Protein AF-A0A382AHS1-F1 (afdb_monomer_lite)

Secondary structure (DSSP, 8-state):
-----------SSSSSSSTTTSTTS-S---------SSS-SSPPP----------SSPPS-------TTS--SSEEEEEEPTTSSEEEEEE--TTSPPEEEEEEES-TT----EEEEEETT-----EEE-TTHHHH--EEE-

Foldseek 3Di:
DDDDDDDDDDDPDPDPPPVVVVVVVPPDPPPPPPPDPDDDPDDDDPPPPDDPDDPPPDDPDDDDDFLPLEDAAAWQDKDDDPPDQKIWTWHDHPPQAWIWIKIWGVDRNTNDIGTDDTHHPDDFRYKDADPPCVPVVDMDTD

Organism: NCBI:txid408172

Radius of gyration: 37.33 Å; chains: 1; bounding box: 105×41×62 Å

Sequence (142 aa):
MFRLKCLADSAVQGVLLIAGWLSLGLFGGVIAQEGKPYGLAKREPWENTHFVGTPEPPLPYTVGPVFTNQAWHAPIFIAPEPSSDQLFALLHESSGKPTELVVFRDEPKTAERTQLIELPGRIAYSFCFDPDYADNGQLYLF

pLDDT: mean 79.32, std 20.66, range [31.84, 97.81]

Structure (mmCIF, N/CA/C/O backbone):
data_AF-A0A382AHS1-F1
#
_entry.id   AF-A0A382AHS1-F1
#
loop_
_atom_site.group_PDB
_atom_site.id
_atom_site.type_symbol
_atom_site.label_atom_id
_atom_site.label_alt_id
_atom_site.label_comp_id
_atom_site.label_asym_id
_atom_si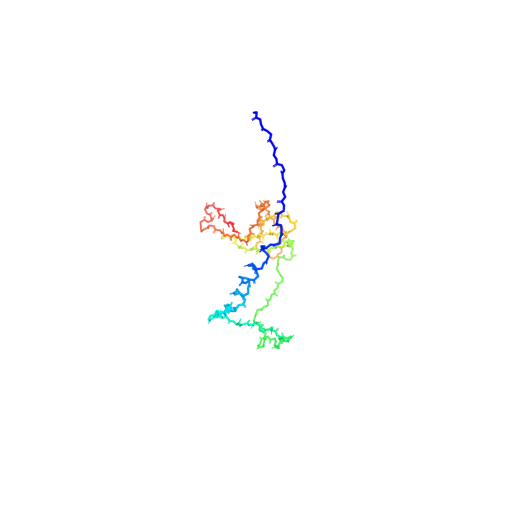te.label_entity_id
_atom_site.label_seq_id
_atom_site.pdbx_PDB_ins_code
_atom_site.Cartn_x
_atom_site.Cartn_y
_atom_site.Cartn_z
_atom_site.occupancy
_atom_site.B_iso_or_equiv
_atom_site.auth_seq_id
_atom_site.auth_comp_id
_atom_site.auth_asym_id
_atom_site.auth_atom_id
_atom_site.pdbx_PDB_model_num
ATOM 1 N N . MET A 1 1 ? 85.859 16.762 28.873 1.00 36.41 1 MET A N 1
ATOM 2 C CA . MET A 1 1 ? 87.139 17.395 28.484 1.00 36.41 1 MET A CA 1
ATOM 3 C C . MET A 1 1 ? 87.671 16.629 27.277 1.00 36.41 1 MET A C 1
ATOM 5 O O . MET A 1 1 ? 87.550 15.415 27.282 1.00 36.41 1 MET A O 1
ATOM 9 N N . PHE A 1 2 ? 88.224 17.341 26.294 1.00 33.28 2 PHE A N 1
ATOM 10 C CA . PHE A 1 2 ? 88.814 16.891 25.018 1.00 33.28 2 PHE A CA 1
ATOM 11 C C . PHE A 1 2 ? 87.950 16.862 23.747 1.00 33.28 2 PHE A C 1
ATOM 13 O O . PHE A 1 2 ? 86.824 16.384 23.704 1.00 33.28 2 PHE A O 1
ATOM 20 N N . ARG A 1 3 ? 88.553 17.505 22.739 1.00 31.84 3 ARG A N 1
ATOM 21 C CA . ARG A 1 3 ? 88.039 18.036 21.479 1.00 31.84 3 ARG A CA 1
ATOM 22 C C . ARG A 1 3 ? 88.164 17.044 20.320 1.00 31.84 3 ARG A C 1
ATOM 24 O O . ARG A 1 3 ? 89.141 16.311 20.229 1.00 31.84 3 ARG A O 1
ATOM 31 N N . LEU A 1 4 ? 87.221 17.206 19.393 1.00 36.56 4 LEU A N 1
ATOM 32 C CA . LEU A 1 4 ? 87.312 17.214 17.926 1.00 36.56 4 LEU A CA 1
ATOM 33 C C . LEU A 1 4 ? 88.691 16.971 17.269 1.00 36.56 4 LEU A C 1
ATOM 35 O O . LEU A 1 4 ? 89.641 17.716 17.516 1.00 36.56 4 LEU A O 1
ATOM 39 N N . LYS A 1 5 ? 88.708 16.077 16.270 1.00 36.75 5 LYS A N 1
ATOM 40 C CA . LYS A 1 5 ? 89.533 16.200 15.056 1.00 36.75 5 LYS A CA 1
ATOM 41 C C . LYS A 1 5 ? 88.727 15.769 13.817 1.00 36.75 5 LYS A C 1
ATOM 43 O O . LYS A 1 5 ? 88.353 14.611 13.685 1.00 36.75 5 LYS A O 1
ATOM 48 N N . CYS A 1 6 ? 88.475 16.751 12.948 1.00 35.16 6 CYS A N 1
ATOM 49 C CA . CYS A 1 6 ? 88.378 16.665 11.481 1.00 35.16 6 CYS A CA 1
ATOM 50 C C . CYS A 1 6 ? 89.520 15.811 10.882 1.00 35.16 6 CYS A C 1
ATOM 52 O O . CYS A 1 6 ? 90.556 15.698 11.532 1.00 35.16 6 CYS A O 1
ATOM 54 N N . LEU A 1 7 ? 89.553 15.312 9.642 1.00 42.88 7 LEU A N 1
ATOM 55 C CA . LEU A 1 7 ? 88.706 15.200 8.436 1.00 42.88 7 LEU A CA 1
ATOM 56 C C . LEU A 1 7 ? 89.702 14.679 7.369 1.00 42.88 7 LEU A C 1
ATOM 58 O O . LEU A 1 7 ? 90.820 15.189 7.379 1.00 42.88 7 LEU A O 1
ATOM 62 N N . ALA A 1 8 ? 89.358 13.701 6.518 1.00 35.53 8 ALA A N 1
ATOM 63 C CA . ALA A 1 8 ? 89.838 13.580 5.120 1.00 35.53 8 ALA A CA 1
ATOM 64 C C . ALA A 1 8 ? 89.528 12.208 4.481 1.00 35.53 8 ALA A C 1
ATOM 66 O O . ALA A 1 8 ? 89.920 11.166 4.996 1.00 35.53 8 ALA A O 1
ATOM 67 N N . ASP A 1 9 ? 88.868 12.292 3.324 1.00 38.94 9 ASP A N 1
ATOM 68 C CA . ASP A 1 9 ? 89.057 11.525 2.086 1.00 38.94 9 ASP A CA 1
ATOM 69 C C . ASP A 1 9 ? 88.989 9.993 2.067 1.00 38.94 9 ASP A C 1
ATOM 71 O O . ASP A 1 9 ? 89.917 9.279 2.434 1.00 38.94 9 ASP A O 1
ATOM 75 N N . SER A 1 10 ? 87.919 9.488 1.442 1.00 43.78 10 SER A N 1
ATOM 76 C CA . SER A 1 10 ? 88.006 8.608 0.257 1.00 43.78 10 SER A CA 1
ATOM 77 C C . SER A 1 10 ? 86.597 8.220 -0.211 1.00 43.78 10 SER A C 1
ATOM 79 O O . SER A 1 10 ? 86.095 7.121 0.011 1.00 43.78 10 SER A O 1
ATOM 81 N N . ALA A 1 11 ? 85.926 9.161 -0.878 1.00 48.66 11 ALA A N 1
ATOM 82 C CA . ALA A 1 11 ? 84.882 8.801 -1.829 1.00 48.66 11 ALA A CA 1
ATOM 83 C C . ALA A 1 11 ? 85.555 8.156 -3.055 1.00 48.66 11 ALA A C 1
ATOM 85 O O . ALA A 1 11 ? 86.702 8.471 -3.352 1.00 48.66 11 ALA A O 1
ATOM 86 N N . VAL A 1 12 ? 84.822 7.321 -3.794 1.00 51.62 12 VAL A N 1
ATOM 87 C CA . VAL A 1 12 ? 85.265 6.564 -4.987 1.00 51.62 12 VAL A CA 1
ATOM 88 C C . VAL A 1 12 ? 85.835 5.172 -4.677 1.00 51.62 12 VAL A C 1
ATOM 90 O O . VAL A 1 12 ? 86.977 4.865 -4.983 1.00 51.62 12 VAL A O 1
ATOM 93 N N . GLN A 1 13 ? 84.998 4.280 -4.134 1.00 45.25 13 GLN A N 1
ATOM 94 C CA . GLN A 1 13 ? 85.134 2.831 -4.400 1.00 45.25 13 GLN A CA 1
ATOM 95 C C . GLN A 1 13 ? 83.846 2.001 -4.190 1.00 45.25 13 GLN A C 1
ATOM 97 O O . GLN A 1 13 ? 83.829 0.815 -4.500 1.00 45.25 13 GLN A O 1
ATOM 102 N N . GLY A 1 14 ? 82.732 2.601 -3.747 1.00 44.94 14 GLY A N 1
ATOM 103 C CA . GLY A 1 14 ? 81.507 1.867 -3.382 1.00 44.94 14 GLY A CA 1
ATOM 104 C C . GLY A 1 14 ? 80.391 1.752 -4.434 1.00 44.94 14 GLY A C 1
ATOM 105 O O . GLY A 1 14 ? 79.323 1.253 -4.100 1.00 44.94 14 GLY A O 1
ATOM 106 N N . VAL A 1 15 ? 80.570 2.220 -5.676 1.00 47.97 15 VAL A N 1
ATOM 107 C CA . VAL A 1 15 ? 79.445 2.334 -6.641 1.00 47.97 15 VAL A CA 1
ATOM 108 C C . VAL A 1 15 ? 79.311 1.128 -7.588 1.00 47.97 15 VAL A C 1
ATOM 110 O O . VAL A 1 15 ? 78.258 0.929 -8.185 1.00 47.97 15 VAL A O 1
ATOM 113 N N . LEU A 1 16 ? 80.314 0.251 -7.687 1.00 47.00 16 LEU A N 1
ATOM 114 C CA . LEU A 1 16 ? 80.308 -0.836 -8.683 1.00 47.00 16 LEU A CA 1
ATOM 115 C C . LEU A 1 16 ? 79.721 -2.180 -8.213 1.00 47.00 16 LEU A C 1
ATOM 117 O O . LEU A 1 16 ? 79.610 -3.092 -9.025 1.00 47.00 16 LEU A O 1
ATOM 121 N N . LEU A 1 17 ? 79.289 -2.318 -6.954 1.00 48.00 17 LEU A N 1
ATOM 122 C CA . LEU A 1 17 ? 78.785 -3.602 -6.428 1.00 48.00 17 LEU A CA 1
ATOM 123 C C . LEU A 1 17 ? 77.261 -3.684 -6.229 1.00 48.00 17 LEU A C 1
ATOM 125 O O . LEU A 1 17 ? 76.757 -4.760 -5.928 1.00 48.00 17 LEU A O 1
ATOM 129 N N . ILE A 1 18 ? 76.504 -2.606 -6.469 1.00 48.09 18 ILE A N 1
ATOM 130 C CA . ILE A 1 18 ? 75.030 -2.612 -6.326 1.00 48.09 18 ILE A CA 1
ATOM 131 C C . ILE A 1 18 ? 74.319 -2.847 -7.677 1.00 48.09 18 ILE A C 1
ATOM 133 O O . ILE A 1 18 ? 73.185 -3.319 -7.717 1.00 48.09 18 ILE A O 1
ATOM 137 N N . ALA A 1 19 ? 74.998 -2.627 -8.809 1.00 46.03 19 ALA A N 1
ATOM 138 C CA . ALA A 1 19 ? 74.415 -2.839 -10.140 1.00 46.03 19 ALA A CA 1
ATOM 139 C C . ALA A 1 19 ? 74.258 -4.326 -10.528 1.00 46.03 19 ALA A C 1
ATOM 141 O O . ALA A 1 19 ? 73.460 -4.650 -11.403 1.00 46.03 19 ALA A O 1
ATOM 142 N N . GLY A 1 20 ? 74.986 -5.239 -9.873 1.00 41.62 20 GLY A N 1
ATOM 143 C CA . GLY A 1 20 ? 74.950 -6.675 -10.184 1.00 41.62 20 GLY A CA 1
ATOM 144 C C . GLY A 1 20 ? 73.782 -7.448 -9.563 1.00 41.62 20 GLY A C 1
ATOM 145 O O . GLY A 1 20 ? 73.534 -8.580 -9.958 1.00 41.62 20 GLY A O 1
ATOM 146 N N . TRP A 1 21 ? 73.067 -6.863 -8.597 1.00 45.16 21 TRP A N 1
ATOM 147 C CA . TRP A 1 21 ? 71.958 -7.531 -7.898 1.00 45.16 21 TRP A CA 1
ATOM 148 C C . TRP A 1 21 ? 70.576 -7.088 -8.393 1.00 45.16 21 TRP A C 1
ATOM 150 O O . TRP A 1 21 ? 69.583 -7.750 -8.103 1.00 45.16 21 TRP A O 1
ATOM 160 N N . LEU A 1 22 ? 70.498 -6.020 -9.196 1.00 45.59 22 LEU A N 1
ATOM 161 C CA . LEU A 1 22 ? 69.244 -5.586 -9.822 1.00 45.59 22 LEU A CA 1
ATOM 162 C C . LEU A 1 22 ? 68.950 -6.285 -11.162 1.00 45.59 22 LEU A C 1
ATOM 164 O O . LEU A 1 22 ? 67.822 -6.235 -11.644 1.00 45.59 22 LEU A O 1
ATOM 168 N N . SER A 1 23 ? 69.936 -6.950 -11.770 1.00 44.62 23 SER A N 1
ATOM 169 C CA . SER A 1 23 ? 69.798 -7.590 -13.086 1.00 44.62 23 SER A CA 1
ATOM 170 C C . SER A 1 23 ? 69.328 -9.050 -13.039 1.00 44.62 23 SER A C 1
ATOM 172 O O . SER A 1 23 ? 69.008 -9.607 -14.086 1.00 44.62 23 SER A O 1
ATOM 174 N N . LEU A 1 24 ? 69.210 -9.660 -11.851 1.00 50.00 24 LEU A N 1
ATOM 175 C CA . LEU A 1 24 ? 68.738 -11.046 -11.685 1.00 50.00 24 LEU A CA 1
ATOM 176 C C . LEU A 1 24 ? 67.288 -11.171 -11.177 1.00 50.00 24 LEU A C 1
ATOM 178 O O . LEU A 1 24 ? 66.833 -12.273 -10.894 1.00 50.00 24 LEU A O 1
ATOM 182 N N . GLY A 1 25 ? 66.556 -10.058 -11.066 1.00 47.28 25 GLY A N 1
ATOM 183 C CA . GLY A 1 25 ? 65.127 -10.048 -10.711 1.00 47.28 25 GLY A CA 1
ATOM 184 C C . GLY A 1 25 ? 64.177 -9.883 -11.904 1.00 47.28 25 GLY A C 1
ATOM 185 O O . GLY A 1 25 ? 62.965 -9.901 -11.725 1.00 47.28 25 GLY A O 1
ATOM 186 N N . LEU A 1 26 ? 64.710 -9.701 -13.119 1.00 51.03 26 LEU A N 1
ATOM 187 C CA . LEU A 1 26 ? 63.934 -9.347 -14.318 1.00 51.03 26 LEU A CA 1
ATOM 188 C C . LEU A 1 26 ? 63.587 -10.534 -15.231 1.00 51.03 26 LEU A C 1
ATOM 190 O O . LEU A 1 26 ? 62.949 -10.338 -16.263 1.00 51.03 26 LEU A O 1
ATOM 194 N N . PHE A 1 27 ? 63.926 -11.770 -14.852 1.00 47.25 27 PHE A N 1
ATOM 195 C CA . PHE A 1 27 ? 63.435 -12.963 -15.548 1.00 47.25 27 PHE A CA 1
ATOM 196 C C . PHE A 1 27 ? 62.119 -13.458 -14.937 1.00 47.25 27 PHE A C 1
ATOM 198 O O . PHE A 1 27 ? 62.071 -14.383 -14.136 1.00 47.25 27 PHE A O 1
ATOM 205 N N . GLY A 1 28 ? 61.035 -12.814 -15.373 1.00 49.72 28 GLY A N 1
ATOM 206 C CA . GLY A 1 28 ? 59.924 -13.544 -15.985 1.00 49.72 28 GLY A CA 1
ATOM 207 C C . GLY A 1 28 ? 59.181 -14.562 -15.125 1.00 49.72 28 GLY A C 1
ATOM 208 O O . GLY A 1 28 ? 58.958 -15.682 -15.572 1.00 49.72 28 GLY A O 1
ATOM 209 N N . GLY A 1 29 ? 58.700 -14.159 -13.953 1.00 43.09 29 GLY A N 1
ATOM 210 C CA . GLY A 1 29 ? 57.522 -14.789 -13.360 1.00 43.09 29 GLY A CA 1
ATOM 211 C C . GLY A 1 29 ? 56.253 -14.247 -14.016 1.00 43.09 29 GLY A C 1
ATOM 212 O O . GLY A 1 29 ? 55.564 -13.423 -13.423 1.00 43.09 29 GLY A O 1
ATOM 213 N N . VAL A 1 30 ? 55.936 -14.675 -15.243 1.00 51.75 30 VAL A N 1
ATOM 214 C CA . VAL A 1 30 ? 54.558 -14.554 -15.742 1.00 51.75 30 VAL A CA 1
ATOM 215 C C . VAL A 1 30 ? 53.750 -15.572 -14.944 1.00 51.75 30 VAL A C 1
ATOM 217 O O . VAL A 1 30 ? 53.727 -16.752 -15.283 1.00 51.75 30 VAL A O 1
ATOM 220 N N . ILE A 1 31 ? 53.118 -15.141 -13.851 1.00 52.09 31 ILE A N 1
ATOM 221 C CA . ILE A 1 31 ? 51.993 -15.895 -13.297 1.00 52.09 31 ILE A CA 1
ATOM 222 C C . ILE A 1 31 ? 50.914 -15.825 -14.374 1.00 52.09 31 ILE A C 1
ATOM 224 O O . ILE A 1 31 ? 50.223 -14.816 -14.517 1.00 52.09 31 ILE A O 1
ATOM 228 N N . ALA A 1 32 ? 50.827 -16.875 -15.189 1.00 54.53 32 ALA A N 1
ATOM 229 C CA . ALA A 1 32 ? 49.657 -17.113 -16.006 1.00 54.53 32 ALA A CA 1
ATOM 230 C C . ALA A 1 32 ? 48.471 -17.136 -15.038 1.00 54.53 32 ALA A C 1
ATOM 232 O O . ALA A 1 32 ? 48.409 -17.988 -14.153 1.00 54.53 32 ALA A O 1
ATOM 233 N N . GLN A 1 33 ? 47.568 -16.159 -15.146 1.00 58.47 33 GLN A N 1
ATOM 234 C CA . GLN A 1 33 ? 46.263 -16.288 -14.516 1.00 58.47 33 GLN A CA 1
ATOM 235 C C . GLN A 1 33 ? 45.624 -17.532 -15.130 1.00 58.47 33 GLN A C 1
ATOM 237 O O . GLN A 1 33 ? 45.173 -17.490 -16.274 1.00 58.47 33 GLN A O 1
ATOM 242 N N . GLU A 1 34 ? 45.628 -18.644 -14.394 1.00 63.81 34 GLU A N 1
ATOM 243 C CA . GLU A 1 34 ? 44.767 -19.779 -14.694 1.00 63.81 34 GLU A CA 1
ATOM 244 C C . GLU A 1 34 ? 43.341 -19.233 -14.761 1.00 63.81 34 GLU A C 1
ATOM 246 O O . GLU A 1 34 ? 42.773 -18.767 -13.767 1.00 63.81 34 GLU A O 1
ATOM 251 N N . GLY A 1 35 ? 42.805 -19.176 -15.982 1.00 71.06 35 GLY A N 1
ATOM 252 C CA . GLY A 1 35 ? 41.445 -18.730 -16.220 1.00 71.06 35 GLY A CA 1
ATOM 253 C C . GLY A 1 35 ? 40.508 -19.567 -15.362 1.00 71.06 35 GLY A C 1
ATOM 254 O O . GLY A 1 35 ? 40.615 -20.793 -15.338 1.00 71.06 35 GLY A O 1
ATOM 255 N N . LYS A 1 36 ? 39.609 -18.904 -14.626 1.00 76.69 36 LYS A N 1
ATOM 256 C CA . LYS A 1 36 ? 38.579 -19.585 -13.830 1.00 76.69 36 LYS A CA 1
ATOM 257 C C . LYS A 1 36 ? 37.908 -20.650 -14.714 1.00 76.69 36 LYS A C 1
ATOM 259 O O . LYS A 1 36 ? 37.557 -20.322 -15.847 1.00 76.69 36 LYS A O 1
ATOM 264 N N . PRO A 1 37 ? 37.673 -21.884 -14.227 1.00 78.25 37 PRO A N 1
ATOM 265 C CA . PRO A 1 37 ? 37.132 -22.974 -15.050 1.00 78.25 37 PRO A CA 1
ATOM 266 C C . PRO A 1 37 ? 35.661 -22.765 -15.454 1.00 78.25 37 PRO A C 1
ATOM 268 O O . PRO A 1 37 ? 35.029 -23.651 -16.022 1.00 78.25 37 PRO A O 1
ATOM 271 N N . TYR A 1 38 ? 35.094 -21.603 -15.136 1.00 79.44 38 TYR A N 1
ATOM 272 C CA . TYR A 1 38 ? 33.717 -21.228 -15.387 1.00 79.44 38 TYR A CA 1
ATOM 273 C C . TYR A 1 38 ? 33.628 -19.741 -15.744 1.00 79.44 38 TYR A C 1
ATOM 275 O O . TYR A 1 38 ? 34.403 -18.909 -15.265 1.00 79.44 38 TYR A O 1
ATOM 283 N N . GLY A 1 39 ? 32.616 -19.406 -16.542 1.00 81.81 39 GLY A N 1
ATOM 284 C CA . GLY A 1 39 ? 32.371 -18.053 -17.035 1.00 81.81 39 GLY A CA 1
ATOM 285 C C . GLY A 1 39 ? 32.934 -17.818 -18.436 1.00 81.81 39 GLY A C 1
ATOM 286 O O . GLY A 1 39 ? 33.862 -18.483 -18.886 1.00 81.81 39 GLY A O 1
ATOM 287 N N . LEU A 1 40 ? 32.334 -16.865 -19.147 1.00 82.25 40 LEU A N 1
ATOM 288 C CA . LEU A 1 40 ? 32.816 -16.428 -20.454 1.00 82.25 40 LEU A CA 1
ATOM 289 C C . LEU A 1 40 ? 34.002 -15.476 -20.263 1.00 82.25 40 LEU A C 1
ATOM 291 O O . LEU A 1 40 ? 33.927 -14.569 -19.433 1.00 82.25 40 LEU A O 1
ATOM 295 N N . ALA A 1 41 ? 35.058 -15.637 -21.065 1.00 82.62 41 ALA A N 1
ATOM 296 C CA . ALA A 1 41 ? 36.209 -14.726 -21.068 1.00 82.62 41 ALA A CA 1
ATOM 297 C C . ALA A 1 41 ? 35.809 -13.281 -21.428 1.00 82.62 41 ALA A C 1
ATOM 299 O O . ALA A 1 41 ? 36.394 -12.319 -20.935 1.00 82.62 41 ALA A O 1
ATOM 300 N N . LYS A 1 42 ? 34.775 -13.137 -22.262 1.00 84.56 42 LYS A N 1
ATOM 301 C CA . LYS A 1 42 ? 34.160 -11.872 -22.658 1.00 84.56 42 LYS A CA 1
ATOM 302 C C . LYS A 1 42 ? 32.669 -12.113 -22.898 1.00 84.56 42 LYS A C 1
ATOM 304 O O . LYS A 1 42 ? 32.298 -13.129 -23.479 1.00 84.56 42 LYS A O 1
ATOM 309 N N . ARG A 1 43 ? 31.812 -11.201 -22.434 1.00 81.56 43 ARG A N 1
ATOM 310 C CA . ARG A 1 43 ? 30.390 -11.203 -22.802 1.00 81.56 43 ARG A CA 1
ATOM 311 C C . ARG A 1 43 ? 30.251 -10.512 -24.150 1.00 81.56 43 ARG A C 1
ATOM 313 O O . ARG A 1 43 ? 30.659 -9.360 -24.274 1.00 81.56 43 ARG A O 1
ATOM 320 N N . GLU A 1 44 ? 29.694 -11.208 -25.131 1.00 86.00 44 GLU A N 1
ATOM 321 C CA . GLU A 1 44 ? 29.302 -10.554 -26.374 1.00 86.00 44 GLU A CA 1
ATOM 322 C C . GLU A 1 44 ? 28.056 -9.691 -26.115 1.00 86.00 44 GLU A C 1
ATOM 324 O O . GLU A 1 44 ? 27.131 -10.155 -25.434 1.00 86.00 44 GLU A O 1
ATOM 329 N N . PRO A 1 45 ? 28.042 -8.427 -26.573 1.00 84.31 45 PRO A N 1
ATOM 330 C CA . PRO A 1 45 ? 26.871 -7.572 -26.467 1.00 84.31 45 PRO A CA 1
ATOM 331 C C . PRO A 1 45 ? 25.664 -8.203 -27.164 1.00 84.31 45 PRO A C 1
ATOM 333 O O . PRO A 1 45 ? 25.773 -8.816 -28.226 1.00 84.31 45 PRO A O 1
ATOM 336 N N . TRP A 1 46 ? 24.492 -8.046 -26.558 1.00 80.94 46 TRP A N 1
ATOM 337 C CA . TRP A 1 46 ? 23.235 -8.405 -27.197 1.00 80.94 46 TRP A CA 1
ATOM 338 C C . TRP A 1 46 ? 22.856 -7.305 -28.200 1.00 80.94 46 TRP A C 1
ATOM 340 O O . TRP A 1 46 ? 22.361 -6.254 -27.807 1.00 80.94 46 TRP A O 1
ATOM 350 N N . GLU A 1 47 ? 23.105 -7.547 -29.488 1.00 84.12 47 GLU A N 1
ATOM 351 C CA . GLU A 1 47 ? 22.898 -6.579 -30.585 1.00 84.12 47 GLU A CA 1
ATOM 352 C C . GLU A 1 47 ? 21.481 -6.616 -31.194 1.00 84.12 47 GLU A C 1
ATOM 354 O O . GLU A 1 47 ? 21.207 -5.942 -32.190 1.00 84.12 47 GLU A O 1
ATOM 359 N N . ASN A 1 48 ? 20.556 -7.418 -30.648 1.00 75.94 48 ASN A N 1
ATOM 360 C CA . ASN A 1 48 ? 19.219 -7.506 -31.232 1.00 75.94 48 ASN A CA 1
ATOM 361 C C . ASN A 1 48 ? 18.428 -6.212 -30.971 1.00 75.94 48 ASN A C 1
ATOM 363 O O . ASN A 1 48 ? 17.929 -5.973 -29.871 1.00 75.94 48 ASN A O 1
ATOM 367 N N . THR A 1 49 ? 18.325 -5.398 -32.018 1.00 69.38 49 THR A N 1
ATOM 368 C CA . THR A 1 49 ? 17.661 -4.089 -32.070 1.00 69.38 49 THR A CA 1
ATOM 369 C C . THR A 1 49 ? 16.181 -4.178 -32.442 1.00 69.38 49 THR A C 1
ATOM 371 O O . THR A 1 49 ? 15.468 -3.180 -32.338 1.00 69.38 49 THR A O 1
ATOM 374 N N . HIS A 1 50 ? 15.689 -5.359 -32.835 1.00 70.56 50 HIS A N 1
ATOM 375 C CA . HIS A 1 50 ? 14.309 -5.546 -33.268 1.00 70.56 50 HIS A CA 1
ATOM 376 C C . HIS A 1 50 ? 13.661 -6.748 -32.581 1.00 70.56 50 HIS A C 1
ATOM 378 O O . HIS A 1 50 ? 13.937 -7.910 -32.875 1.00 70.56 50 HIS A O 1
ATOM 384 N N . PHE A 1 51 ? 12.721 -6.453 -31.688 1.00 68.62 51 PHE A N 1
ATOM 385 C CA . PHE A 1 51 ? 11.781 -7.447 -31.195 1.00 68.62 51 PHE A CA 1
ATOM 386 C C . PHE A 1 51 ? 10.771 -7.757 -32.310 1.00 68.62 51 PHE A C 1
ATOM 388 O O . PHE A 1 51 ? 9.889 -6.950 -32.602 1.00 68.62 51 PHE A O 1
ATOM 395 N N . VAL A 1 52 ? 10.941 -8.891 -32.995 1.00 69.44 52 VAL A N 1
ATOM 396 C CA . VAL A 1 52 ? 10.019 -9.336 -34.049 1.00 69.44 52 VAL A CA 1
ATOM 397 C C . VAL A 1 52 ? 8.916 -10.174 -33.414 1.00 69.44 52 VAL A C 1
ATOM 399 O O . VAL A 1 52 ? 9.149 -11.312 -33.014 1.00 69.44 52 VAL A O 1
ATOM 402 N N . GLY A 1 53 ? 7.715 -9.602 -33.349 1.00 67.50 53 GLY A N 1
ATOM 403 C CA . GLY A 1 53 ? 6.493 -10.291 -32.945 1.00 67.50 53 GLY A CA 1
ATOM 404 C C . GLY A 1 53 ? 5.668 -9.498 -31.935 1.00 67.50 53 GLY A C 1
ATOM 405 O O . GLY A 1 53 ? 6.181 -8.966 -30.958 1.00 67.50 53 GLY A O 1
ATOM 406 N N . THR A 1 54 ? 4.362 -9.443 -32.158 1.00 68.12 54 THR A N 1
ATOM 407 C CA . THR A 1 54 ? 3.370 -9.295 -31.088 1.00 68.12 54 THR A CA 1
ATOM 408 C C . THR A 1 54 ? 2.897 -10.716 -30.776 1.00 68.12 54 THR A C 1
ATOM 410 O O . THR A 1 54 ? 2.854 -11.522 -31.708 1.00 68.12 54 THR A O 1
ATOM 413 N N . PRO A 1 55 ? 2.616 -11.090 -29.515 1.00 69.12 55 PRO A N 1
ATOM 414 C CA . PRO A 1 55 ? 1.994 -12.381 -29.245 1.00 69.12 55 PRO A CA 1
ATOM 415 C C . PRO A 1 55 ? 0.731 -12.512 -30.106 1.00 69.12 55 PRO A C 1
ATOM 417 O O . PRO A 1 55 ? -0.207 -11.734 -29.950 1.00 69.12 55 PRO A O 1
ATOM 420 N N . GLU A 1 56 ? 0.763 -13.450 -31.050 1.00 75.56 56 GLU A N 1
ATOM 421 C CA . GLU A 1 56 ? -0.371 -13.837 -31.879 1.00 75.56 56 GLU A CA 1
ATOM 422 C C . GLU A 1 56 ? -0.770 -15.246 -31.425 1.00 75.56 56 GLU A C 1
ATOM 424 O O . GLU A 1 56 ? 0.051 -16.166 -31.533 1.00 75.56 56 GLU A O 1
ATOM 429 N N . PRO A 1 57 ? -1.979 -15.446 -30.875 1.00 80.06 57 PRO A N 1
ATOM 430 C CA . PRO A 1 57 ? -3.091 -14.496 -30.724 1.00 80.06 57 PRO A CA 1
ATOM 431 C C . PRO A 1 57 ? -2.894 -13.466 -29.589 1.00 80.06 57 PRO A C 1
ATOM 433 O O . PRO A 1 57 ? -2.081 -13.703 -28.688 1.00 80.06 57 PRO A O 1
ATOM 436 N N . PRO A 1 58 ? -3.663 -12.352 -29.582 1.00 76.81 58 PRO A N 1
ATOM 437 C CA . PRO A 1 58 ? -3.640 -11.383 -28.491 1.00 76.81 58 PRO A CA 1
ATOM 438 C C . PRO A 1 58 ? -3.915 -12.059 -27.146 1.00 76.81 58 PRO A C 1
ATOM 440 O O . PRO A 1 58 ? -4.661 -13.037 -27.052 1.00 76.81 58 PRO A O 1
ATOM 443 N N . LEU A 1 59 ? -3.314 -11.513 -26.090 1.00 81.38 59 LEU A N 1
ATOM 444 C CA . LEU A 1 5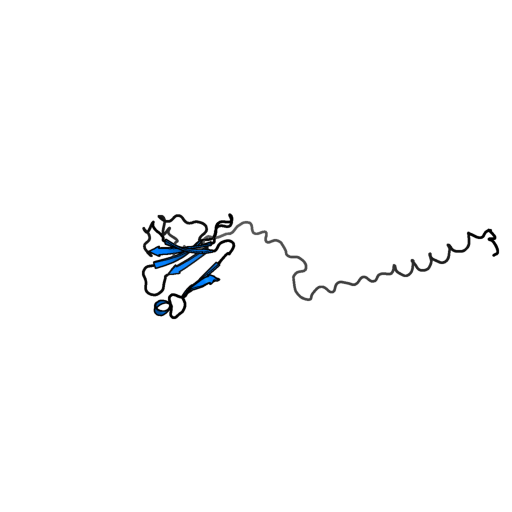9 ? -3.503 -12.028 -24.740 1.00 81.38 59 LEU A CA 1
ATOM 445 C C . LEU A 1 59 ? -4.996 -11.993 -24.362 1.00 81.38 59 LEU A C 1
ATOM 447 O O . LEU A 1 59 ? -5.674 -11.002 -24.636 1.00 81.38 59 LEU A O 1
ATOM 451 N N . PRO A 1 60 ? -5.515 -13.033 -23.687 1.00 88.25 60 PRO A N 1
ATOM 452 C CA . PRO A 1 60 ? -6.927 -13.111 -23.309 1.00 88.25 60 PRO A CA 1
ATOM 453 C C . PRO A 1 60 ? -7.342 -12.073 -22.252 1.00 88.25 60 PRO A C 1
ATOM 455 O O . PRO A 1 60 ? -8.531 -11.913 -21.989 1.00 88.25 60 PRO A O 1
ATOM 458 N N . TYR A 1 61 ? -6.381 -11.370 -21.647 1.00 89.94 61 TYR A N 1
ATOM 459 C CA . TYR A 1 61 ? -6.610 -10.366 -20.614 1.00 89.94 61 TYR A CA 1
ATOM 460 C C . TYR A 1 61 ? -5.999 -9.026 -21.018 1.00 89.94 61 TYR A C 1
ATOM 462 O O . TYR A 1 61 ? -4.873 -8.968 -21.514 1.00 89.94 61 TYR A O 1
ATOM 470 N N . THR A 1 62 ? -6.741 -7.951 -20.750 1.00 89.62 62 THR A N 1
ATOM 471 C CA . THR A 1 62 ? -6.289 -6.566 -20.908 1.00 89.62 62 THR A CA 1
ATOM 472 C C . THR A 1 62 ? -6.303 -5.853 -19.563 1.00 89.62 62 THR A C 1
ATOM 474 O O . THR A 1 62 ? -7.042 -6.225 -18.653 1.00 89.62 62 THR A O 1
ATOM 477 N N . VAL A 1 63 ? -5.503 -4.799 -19.453 1.00 92.44 63 VAL A N 1
ATOM 478 C CA . VAL A 1 63 ? -5.526 -3.885 -18.311 1.00 92.44 63 VAL A CA 1
ATOM 479 C C . VAL A 1 63 ? -6.577 -2.796 -18.524 1.00 92.44 63 VAL A C 1
ATOM 481 O O . VAL A 1 63 ? -6.844 -2.391 -19.657 1.00 92.44 63 VAL A O 1
ATOM 484 N N . GLY A 1 64 ? -7.161 -2.311 -17.431 1.00 93.12 64 GLY A N 1
ATOM 485 C CA . GLY A 1 64 ? -8.052 -1.154 -17.410 1.00 93.12 64 GLY A CA 1
ATOM 486 C C . GLY A 1 64 ? -7.734 -0.272 -16.201 1.00 93.12 64 GLY A C 1
ATOM 487 O O . GLY A 1 64 ? -7.323 -0.804 -15.168 1.00 93.12 64 GLY A O 1
ATOM 488 N N . PRO A 1 65 ? -7.875 1.060 -16.307 1.00 93.00 65 PRO A N 1
ATOM 489 C CA . PRO A 1 65 ? -7.642 1.949 -15.176 1.00 93.00 65 PRO A CA 1
ATOM 490 C C . PRO A 1 65 ? -8.717 1.742 -14.098 1.00 93.00 65 PRO A C 1
ATOM 492 O O . PRO A 1 65 ? -9.907 1.669 -14.403 1.00 93.00 65 PRO A O 1
ATOM 495 N N . VAL A 1 66 ? -8.296 1.681 -12.833 1.00 94.25 66 VAL A N 1
ATOM 496 C CA . VAL A 1 66 ? -9.161 1.551 -11.646 1.00 94.25 66 VAL A CA 1
ATOM 497 C C . VAL A 1 66 ? -8.706 2.577 -10.602 1.00 94.25 66 VAL A C 1
ATOM 499 O O . VAL A 1 66 ? -7.551 3.002 -10.626 1.00 94.25 66 VAL A O 1
ATOM 502 N N . PHE A 1 67 ? -9.611 3.012 -9.717 1.00 94.88 67 PHE A N 1
ATOM 503 C CA . PHE A 1 67 ? -9.353 4.033 -8.689 1.00 94.88 67 PHE A CA 1
ATOM 504 C C . PHE A 1 67 ? -8.848 5.363 -9.267 1.00 94.88 67 PHE A C 1
ATOM 506 O O . PHE A 1 67 ? -7.949 6.004 -8.725 1.00 94.88 67 PHE A O 1
ATOM 513 N N . THR A 1 68 ? -9.436 5.796 -10.385 1.00 95.00 68 THR A N 1
ATOM 514 C CA . THR A 1 68 ? -9.038 7.023 -11.101 1.00 95.00 68 THR A 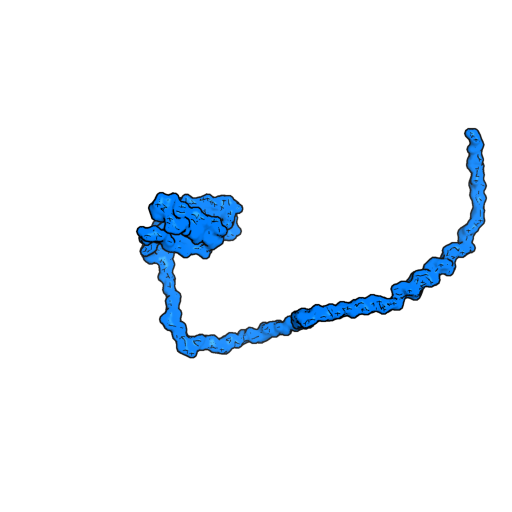CA 1
ATOM 515 C C . THR A 1 68 ? -9.348 8.306 -10.334 1.00 95.00 68 THR A C 1
ATOM 517 O O . THR A 1 68 ? -8.840 9.364 -10.688 1.00 95.00 68 THR A O 1
ATOM 520 N N . ASN A 1 69 ? -10.186 8.219 -9.299 1.00 95.44 69 ASN A N 1
ATOM 521 C CA . ASN A 1 69 ? -10.559 9.346 -8.447 1.00 95.44 69 ASN A CA 1
ATOM 522 C C . ASN A 1 69 ? -9.574 9.566 -7.284 1.00 95.44 69 ASN A C 1
ATOM 524 O O . ASN A 1 69 ? -9.743 10.516 -6.525 1.00 95.44 69 ASN A O 1
ATOM 528 N N . GLN A 1 70 ? -8.561 8.706 -7.138 1.00 91.19 70 GLN A N 1
ATOM 529 C CA . GLN A 1 70 ? -7.518 8.818 -6.120 1.00 91.19 70 GLN A CA 1
ATOM 530 C C . GLN A 1 70 ? -6.279 9.518 -6.683 1.00 91.19 70 GLN A C 1
ATOM 532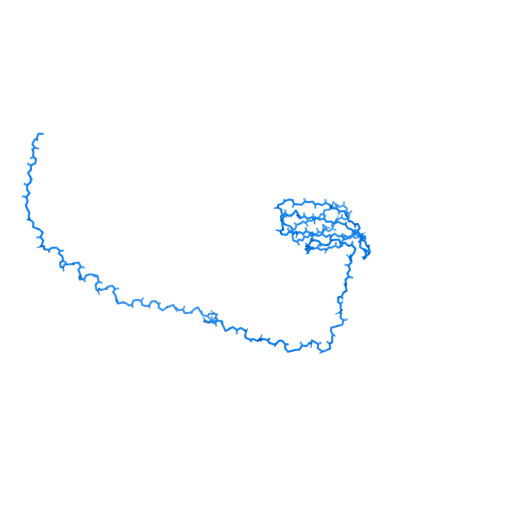 O O . GLN A 1 70 ? -5.852 9.265 -7.811 1.00 91.19 70 GLN A O 1
ATOM 537 N N . ALA A 1 71 ? -5.644 10.354 -5.864 1.00 88.38 71 ALA A N 1
ATOM 538 C CA . ALA A 1 71 ? -4.324 10.887 -6.177 1.00 88.38 71 ALA A CA 1
ATOM 539 C C . ALA A 1 71 ? -3.255 9.841 -5.827 1.00 88.38 71 ALA A C 1
ATOM 541 O O . ALA A 1 71 ? -2.960 9.600 -4.657 1.00 88.38 71 ALA A O 1
ATOM 542 N N . TRP A 1 72 ? -2.672 9.185 -6.822 1.00 90.69 72 TRP A N 1
ATOM 543 C CA . TRP A 1 72 ? -1.623 8.196 -6.581 1.00 90.69 72 TRP A CA 1
ATOM 544 C C . TRP A 1 72 ? -0.248 8.850 -6.588 1.00 90.69 72 TRP A C 1
ATOM 546 O O . TRP A 1 72 ? 0.182 9.407 -7.597 1.00 90.69 72 TRP A O 1
ATOM 556 N N . HIS A 1 73 ? 0.457 8.742 -5.466 1.00 88.31 73 HIS A N 1
ATOM 557 C CA . HIS A 1 73 ? 1.825 9.216 -5.334 1.00 88.31 73 HIS A CA 1
ATOM 558 C C . HIS A 1 73 ? 2.736 8.039 -5.008 1.00 88.31 73 HIS A C 1
ATOM 560 O O . HIS A 1 73 ? 2.791 7.593 -3.868 1.00 88.31 73 HIS A O 1
ATOM 566 N N . ALA A 1 74 ? 3.390 7.507 -6.044 1.00 92.25 74 ALA A N 1
ATOM 567 C CA . ALA A 1 74 ? 4.313 6.375 -5.948 1.00 92.25 74 ALA A CA 1
ATOM 568 C C . ALA A 1 74 ? 3.786 5.210 -5.067 1.00 92.25 74 ALA A C 1
ATOM 570 O O . ALA A 1 74 ? 4.389 4.881 -4.042 1.00 92.25 74 ALA A O 1
ATOM 571 N N . PRO A 1 75 ? 2.642 4.593 -5.434 1.00 94.31 75 PRO A N 1
ATOM 572 C CA . PRO A 1 75 ? 2.141 3.420 -4.725 1.00 94.31 75 PRO A CA 1
ATOM 573 C C . PRO A 1 75 ? 3.112 2.247 -4.895 1.00 94.31 75 PRO A C 1
ATOM 575 O O . PRO A 1 75 ? 3.516 1.933 -6.015 1.00 94.31 75 PRO A O 1
ATOM 578 N N . ILE A 1 76 ? 3.470 1.598 -3.787 1.00 94.69 76 ILE A N 1
ATOM 579 C CA . ILE A 1 76 ? 4.391 0.454 -3.777 1.00 94.69 76 ILE A CA 1
ATOM 580 C C . ILE A 1 76 ? 3.638 -0.861 -3.599 1.00 94.69 76 ILE A C 1
ATOM 582 O O . ILE A 1 76 ? 3.928 -1.839 -4.286 1.00 94.69 76 ILE A O 1
ATOM 586 N N . PHE A 1 77 ? 2.677 -0.895 -2.679 1.00 97.12 77 PHE A N 1
ATOM 587 C CA . PHE A 1 77 ? 1.990 -2.126 -2.309 1.00 97.12 77 PHE A CA 1
ATOM 588 C C . PHE A 1 77 ? 0.528 -1.852 -1.975 1.00 97.12 77 PHE A C 1
ATOM 590 O O . PHE A 1 77 ? 0.204 -0.799 -1.429 1.00 97.12 77 PHE A O 1
ATOM 597 N N . ILE A 1 78 ? -0.350 -2.793 -2.309 1.00 96.81 78 ILE A N 1
ATOM 598 C CA . ILE A 1 78 ? -1.779 -2.732 -2.011 1.00 96.81 78 ILE A CA 1
ATOM 599 C C . ILE A 1 78 ? -2.265 -4.123 -1.613 1.00 96.81 78 ILE A C 1
ATOM 601 O O . ILE A 1 78 ? -1.881 -5.111 -2.240 1.00 96.81 78 ILE A O 1
ATOM 605 N N . ALA A 1 79 ? -3.102 -4.206 -0.584 1.00 97.44 79 ALA A N 1
ATOM 606 C CA . ALA A 1 79 ? -3.738 -5.454 -0.186 1.00 97.44 79 ALA A CA 1
ATOM 607 C C . ALA A 1 79 ? -5.120 -5.197 0.433 1.00 97.44 79 ALA A C 1
ATOM 609 O O . ALA A 1 79 ? -5.308 -4.172 1.096 1.00 97.44 79 ALA A O 1
ATOM 610 N N . PRO A 1 80 ? -6.082 -6.114 0.229 1.00 97.31 80 PRO A N 1
ATOM 611 C CA . PRO A 1 80 ? -7.368 -6.060 0.904 1.00 97.31 80 PRO A CA 1
ATOM 612 C C . PRO A 1 80 ? -7.213 -6.394 2.378 1.00 97.31 80 PRO A C 1
ATOM 614 O O . PRO A 1 80 ? -6.479 -7.312 2.750 1.00 97.31 80 PRO A O 1
ATOM 617 N N . GLU A 1 81 ? -7.930 -5.650 3.206 1.00 97.12 81 GLU A N 1
ATOM 618 C CA . GLU A 1 81 ? -8.086 -5.990 4.609 1.00 97.12 81 GLU A CA 1
ATOM 619 C C . GLU A 1 81 ? -8.924 -7.279 4.735 1.00 97.12 81 GLU A C 1
ATOM 621 O O . GLU A 1 81 ? -9.946 -7.431 4.056 1.00 97.12 81 GLU A O 1
ATOM 626 N N . PRO A 1 82 ? -8.511 -8.241 5.578 1.00 95.94 82 PRO A N 1
ATOM 627 C CA . PRO A 1 82 ? -9.270 -9.463 5.786 1.00 95.94 82 PRO A CA 1
ATOM 628 C C . PRO A 1 82 ? -10.691 -9.172 6.280 1.00 95.94 82 PRO A C 1
ATOM 630 O O . PRO A 1 82 ? -10.886 -8.449 7.252 1.00 95.94 82 PRO A O 1
ATOM 633 N N . SER A 1 83 ? -11.682 -9.806 5.650 1.00 90.69 83 SER A N 1
ATOM 634 C CA . SER A 1 83 ? -13.089 -9.769 6.080 1.00 90.69 83 SER A CA 1
ATOM 635 C C . SER A 1 83 ? -13.753 -8.381 6.069 1.00 90.69 83 SER A C 1
ATOM 637 O O . SER A 1 83 ? -14.778 -8.204 6.728 1.00 90.69 83 SER A O 1
ATOM 639 N N . SER A 1 84 ? -13.231 -7.416 5.304 1.00 94.44 84 SER A N 1
ATOM 640 C CA . SER A 1 84 ? -13.845 -6.093 5.125 1.00 94.44 84 SER A CA 1
ATOM 641 C C . SER A 1 84 ? -13.953 -5.693 3.644 1.00 94.44 84 SER A C 1
ATOM 643 O O . SER A 1 84 ? -13.580 -6.453 2.750 1.00 94.44 84 SER A O 1
ATOM 645 N N . ASP A 1 85 ? -14.505 -4.506 3.382 1.00 95.94 85 ASP A N 1
ATOM 646 C CA . ASP A 1 85 ? -14.526 -3.857 2.068 1.00 95.94 85 ASP A CA 1
ATOM 647 C C . ASP A 1 85 ? -13.466 -2.746 1.945 1.00 95.94 85 ASP A C 1
ATOM 649 O O . ASP A 1 85 ? -13.638 -1.806 1.167 1.00 95.94 85 ASP A O 1
ATOM 653 N N . GLN A 1 86 ? -12.377 -2.831 2.715 1.00 96.88 86 GLN A N 1
ATOM 654 C CA . GLN A 1 86 ? -11.287 -1.859 2.699 1.00 96.88 86 GLN A CA 1
ATOM 655 C C . GLN A 1 86 ? -10.045 -2.388 1.973 1.00 96.88 86 GLN A C 1
ATOM 657 O O . GLN A 1 86 ? -9.647 -3.547 2.091 1.00 96.88 86 GLN A O 1
ATOM 662 N N . LEU A 1 87 ? -9.380 -1.484 1.262 1.00 97.31 87 LEU A N 1
ATOM 663 C CA . LEU A 1 87 ? -8.052 -1.658 0.696 1.00 97.31 87 LEU A CA 1
ATOM 664 C C . LEU A 1 87 ? -7.055 -0.810 1.467 1.00 97.31 87 LEU A C 1
ATOM 666 O O . LEU A 1 87 ? -7.284 0.370 1.735 1.00 97.31 87 LEU A O 1
ATOM 670 N N . PHE A 1 88 ? -5.910 -1.412 1.755 1.00 97.69 88 PHE A N 1
ATOM 671 C CA . PHE A 1 88 ? -4.759 -0.740 2.327 1.00 97.69 88 PHE A CA 1
ATOM 672 C C . PHE A 1 88 ? -3.733 -0.535 1.221 1.00 97.69 88 PHE A C 1
ATOM 674 O O . PHE A 1 88 ? -3.430 -1.471 0.482 1.00 97.69 88 PHE A O 1
ATOM 681 N N . ALA A 1 89 ? -3.176 0.668 1.112 1.00 97.06 89 ALA A N 1
ATOM 682 C CA . ALA A 1 89 ? -2.105 0.976 0.176 1.00 97.06 89 ALA A CA 1
ATOM 683 C C . ALA A 1 89 ? -0.927 1.643 0.882 1.00 97.06 89 ALA A C 1
ATOM 685 O O . ALA A 1 89 ? -1.097 2.503 1.744 1.00 97.06 89 ALA A O 1
ATOM 686 N N . LEU A 1 90 ? 0.273 1.249 0.478 1.00 97.00 90 LEU A N 1
ATOM 687 C CA . LEU A 1 90 ? 1.533 1.805 0.936 1.00 97.00 90 LEU A CA 1
ATOM 688 C C . LEU A 1 90 ? 2.079 2.744 -0.140 1.00 97.00 90 LEU A C 1
ATOM 690 O O . LEU A 1 90 ? 2.301 2.328 -1.282 1.00 97.00 90 LEU A O 1
ATOM 694 N N . LEU A 1 91 ? 2.274 4.005 0.224 1.00 95.12 91 LEU A N 1
ATOM 695 C CA . LEU A 1 91 ? 2.742 5.071 -0.655 1.00 95.12 91 LEU A CA 1
ATOM 696 C C . LEU A 1 91 ? 4.126 5.518 -0.196 1.00 95.12 91 LEU A C 1
ATOM 698 O O . LEU A 1 91 ? 4.335 5.759 0.993 1.00 95.12 91 LEU A O 1
ATOM 702 N N . HIS A 1 92 ? 5.072 5.646 -1.121 1.00 92.94 92 HIS A N 1
ATOM 703 C CA . HIS A 1 92 ? 6.395 6.160 -0.786 1.00 92.94 92 HIS A CA 1
ATOM 704 C C . HIS A 1 92 ? 7.009 6.913 -1.962 1.00 92.94 92 HIS A C 1
ATOM 706 O O . HIS A 1 92 ? 7.321 6.340 -3.005 1.00 92.94 92 HIS A O 1
ATOM 712 N N . GLU A 1 93 ? 7.245 8.205 -1.762 1.00 86.94 93 GLU A N 1
ATOM 713 C CA . GLU A 1 93 ? 7.908 9.058 -2.741 1.00 86.94 93 GLU A CA 1
ATOM 714 C C . GLU A 1 93 ? 9.396 9.223 -2.405 1.00 86.94 93 GLU A C 1
ATOM 716 O O . GLU A 1 93 ? 9.773 9.557 -1.283 1.00 86.94 93 GLU A O 1
ATOM 721 N N . SER A 1 94 ? 10.262 9.116 -3.416 1.00 76.38 94 SER A N 1
ATOM 722 C CA . SER A 1 94 ? 11.710 9.313 -3.257 1.00 76.38 94 SER A CA 1
ATOM 723 C C . SER A 1 94 ? 12.116 10.764 -2.949 1.00 76.38 94 SER A C 1
ATOM 725 O O . SER A 1 94 ? 13.296 11.049 -2.760 1.00 76.38 94 SER A O 1
ATOM 727 N N . SER A 1 95 ? 11.167 11.706 -2.922 1.00 79.56 95 SER A N 1
ATOM 728 C CA . SER A 1 95 ? 11.395 13.144 -2.727 1.00 79.56 95 SER A CA 1
ATOM 729 C C . SER A 1 95 ? 11.513 13.565 -1.255 1.00 79.56 95 SER A C 1
ATOM 731 O O . SER A 1 95 ? 11.338 14.740 -0.940 1.00 79.56 95 SER A O 1
ATOM 733 N N . GLY A 1 96 ? 11.760 12.620 -0.343 1.00 81.12 96 GLY A N 1
ATOM 734 C CA . GLY A 1 96 ? 11.886 12.883 1.095 1.00 81.12 96 GLY A CA 1
ATOM 735 C C . GLY A 1 96 ? 10.557 13.021 1.843 1.00 81.12 96 GLY A C 1
ATOM 736 O O . GLY A 1 96 ? 10.567 13.359 3.025 1.00 81.12 96 GLY A O 1
ATOM 737 N N . LYS A 1 97 ? 9.424 12.750 1.183 1.00 88.06 97 LYS A N 1
ATOM 738 C CA . LYS A 1 97 ? 8.138 12.600 1.871 1.00 88.06 97 LYS A CA 1
ATOM 739 C C . LYS A 1 97 ? 8.130 11.298 2.685 1.00 88.06 97 LYS A C 1
ATOM 741 O O . LYS A 1 97 ? 8.812 10.343 2.302 1.00 88.06 97 LYS A O 1
ATOM 746 N N . PRO A 1 98 ? 7.408 11.261 3.814 1.00 91.69 98 PRO A N 1
ATOM 747 C CA . PRO A 1 98 ? 7.296 10.050 4.612 1.00 91.69 98 PRO A CA 1
ATOM 748 C C . PRO A 1 98 ? 6.589 8.938 3.829 1.00 91.69 98 PRO A C 1
ATOM 750 O O . PRO A 1 98 ? 5.821 9.196 2.905 1.00 91.69 98 PRO A O 1
ATOM 753 N N . THR A 1 99 ? 6.852 7.690 4.216 1.00 94.62 99 THR A N 1
ATOM 754 C CA . THR A 1 99 ? 6.039 6.562 3.746 1.00 94.62 99 THR A CA 1
ATOM 755 C C . THR A 1 99 ? 4.689 6.613 4.454 1.00 94.62 99 THR A C 1
ATOM 757 O O . THR A 1 99 ? 4.645 6.778 5.675 1.00 94.62 99 THR A O 1
ATOM 760 N N . GLU A 1 100 ? 3.604 6.444 3.708 1.00 95.56 100 GLU A N 1
ATOM 761 C CA . GLU A 1 100 ? 2.237 6.504 4.223 1.00 95.56 100 GLU A CA 1
ATOM 762 C C . GLU A 1 100 ? 1.535 5.165 4.009 1.00 95.56 100 GLU A C 1
ATOM 764 O O . GLU A 1 100 ? 1.539 4.618 2.905 1.00 95.56 100 GLU A O 1
ATOM 769 N N . LEU A 1 101 ? 0.898 4.652 5.061 1.00 96.56 101 LEU A N 1
ATOM 770 C CA . LEU A 1 101 ? -0.098 3.594 4.945 1.00 96.56 101 LEU A CA 1
ATOM 771 C C . LEU A 1 101 ? -1.475 4.249 4.948 1.00 96.56 101 LEU A C 1
ATOM 773 O O . LEU A 1 101 ? -1.869 4.867 5.941 1.00 96.56 101 LEU A O 1
ATOM 777 N N . VAL A 1 102 ? -2.199 4.114 3.845 1.00 96.88 102 VAL A N 1
ATOM 778 C CA . VAL A 1 102 ? -3.546 4.661 3.675 1.00 96.88 102 VAL A CA 1
ATOM 779 C C . VAL A 1 102 ? -4.565 3.539 3.546 1.00 96.88 102 VAL A C 1
ATOM 781 O O . VAL A 1 102 ? -4.258 2.479 3.006 1.00 96.88 102 VAL A O 1
ATOM 784 N N . VAL A 1 103 ? -5.787 3.793 4.003 1.00 97.31 103 VAL A N 1
ATOM 785 C CA . VAL A 1 103 ? -6.940 2.907 3.853 1.00 97.31 103 VAL A CA 1
ATOM 786 C C . VAL A 1 103 ? -8.063 3.624 3.116 1.00 97.31 103 VAL A C 1
ATOM 788 O O . VAL A 1 103 ? -8.278 4.826 3.291 1.00 97.31 103 VAL A O 1
ATOM 791 N N . PHE A 1 104 ? -8.763 2.902 2.253 1.00 97.31 104 PHE A N 1
ATOM 792 C CA . PHE A 1 104 ? -9.914 3.401 1.512 1.00 97.31 104 PHE A CA 1
ATOM 793 C C . PHE A 1 104 ? -10.832 2.243 1.137 1.00 97.31 104 PHE A C 1
ATOM 795 O O . PHE A 1 104 ? -10.433 1.084 1.161 1.00 97.31 104 PHE A O 1
ATOM 802 N N . ARG A 1 105 ? -12.074 2.552 0.777 1.00 97.19 105 ARG A N 1
ATOM 803 C CA . ARG A 1 105 ? -13.041 1.536 0.363 1.00 97.19 105 ARG A CA 1
ATOM 804 C C . ARG A 1 105 ? -12.653 0.902 -0.975 1.00 97.19 105 ARG A C 1
ATOM 806 O O . ARG A 1 105 ? -12.339 1.639 -1.915 1.00 97.19 105 ARG A O 1
ATOM 813 N N . ASP A 1 106 ? -12.773 -0.421 -1.081 1.00 96.50 106 ASP A N 1
ATOM 814 C CA . ASP A 1 106 ? -12.640 -1.207 -2.315 1.00 96.50 106 ASP A CA 1
ATOM 815 C C . ASP A 1 106 ? -13.812 -0.953 -3.279 1.00 96.50 106 ASP A C 1
ATOM 817 O O . ASP A 1 106 ? -14.668 -1.793 -3.552 1.00 96.50 106 ASP A O 1
ATOM 821 N N . GLU A 1 107 ? -13.892 0.282 -3.762 1.00 95.88 107 GLU A N 1
ATOM 822 C CA . GLU A 1 107 ? -14.863 0.721 -4.746 1.00 95.88 107 GLU A CA 1
ATOM 823 C C . GLU A 1 107 ? -14.150 1.623 -5.772 1.00 95.88 107 GLU A C 1
ATOM 825 O O . GLU A 1 107 ? -13.521 2.616 -5.398 1.00 95.88 107 GLU A O 1
ATOM 830 N N . PRO A 1 108 ? -14.243 1.344 -7.089 1.00 93.62 108 PRO A N 1
ATOM 831 C CA . PRO A 1 108 ? -13.471 2.064 -8.110 1.00 93.62 108 PRO A CA 1
ATOM 832 C C . PRO A 1 108 ? -13.671 3.585 -8.145 1.00 93.62 108 PRO A C 1
ATOM 834 O O . PRO A 1 108 ? -12.829 4.306 -8.683 1.00 93.62 108 PRO A O 1
ATOM 837 N N . LYS A 1 109 ? -14.800 4.073 -7.616 1.00 93.88 109 LYS A N 1
ATOM 838 C CA . LYS A 1 109 ? -15.169 5.495 -7.594 1.00 93.88 109 LYS A CA 1
ATOM 839 C C . LYS A 1 109 ? -14.762 6.212 -6.305 1.00 93.88 109 LYS A C 1
ATOM 841 O O . LYS A 1 109 ? -14.943 7.430 -6.239 1.00 93.88 109 LYS A O 1
ATOM 846 N N . THR A 1 110 ? -14.216 5.501 -5.320 1.00 95.06 110 THR A N 1
ATOM 847 C CA . THR A 1 110 ? -13.769 6.072 -4.047 1.00 95.06 110 THR A CA 1
ATOM 848 C C . THR A 1 110 ? -12.729 7.162 -4.289 1.00 95.06 110 THR A C 1
ATOM 850 O O . THR A 1 110 ? -11.688 6.906 -4.891 1.00 95.06 110 THR A O 1
ATOM 853 N N . ALA A 1 111 ? -13.009 8.376 -3.814 1.00 92.75 111 ALA A N 1
ATOM 854 C CA . ALA A 1 111 ? -12.091 9.517 -3.880 1.00 92.75 111 ALA A CA 1
ATOM 855 C C . ALA A 1 111 ? -11.410 9.802 -2.533 1.00 92.75 111 ALA A C 1
ATOM 857 O O . ALA A 1 111 ? -10.306 10.336 -2.487 1.00 92.75 111 ALA A O 1
ATOM 858 N N . GLU A 1 112 ? -12.073 9.448 -1.433 1.00 93.44 112 GLU A N 1
ATOM 859 C CA . GLU A 1 112 ? -11.572 9.679 -0.083 1.00 93.44 112 GLU A CA 1
ATOM 860 C C . GLU A 1 112 ? -10.674 8.530 0.374 1.00 93.44 112 GLU A C 1
ATOM 862 O O . GLU A 1 112 ? -10.825 7.385 -0.054 1.00 93.44 112 GLU A O 1
ATOM 867 N N . ARG A 1 113 ? -9.723 8.841 1.249 1.00 95.81 113 ARG A N 1
ATOM 868 C CA . ARG A 1 113 ? -8.894 7.857 1.942 1.00 95.81 113 ARG A CA 1
ATOM 869 C C . ARG A 1 113 ? -8.464 8.403 3.290 1.00 95.81 113 ARG A C 1
ATOM 871 O O . ARG A 1 113 ? -8.369 9.617 3.471 1.00 95.81 113 ARG A O 1
ATOM 878 N N . THR A 1 114 ? -8.155 7.504 4.206 1.00 96.81 114 THR A N 1
ATOM 879 C CA . THR A 1 114 ? -7.665 7.828 5.542 1.00 96.81 114 THR A CA 1
ATOM 880 C C . THR A 1 114 ? -6.213 7.393 5.662 1.00 96.81 114 THR A C 1
ATOM 882 O O . THR A 1 114 ? -5.869 6.266 5.325 1.00 96.81 114 THR A O 1
ATOM 885 N N . GLN A 1 115 ? -5.346 8.278 6.146 1.00 95.81 115 GLN A N 1
ATOM 886 C CA . GLN A 1 115 ? -3.972 7.925 6.491 1.00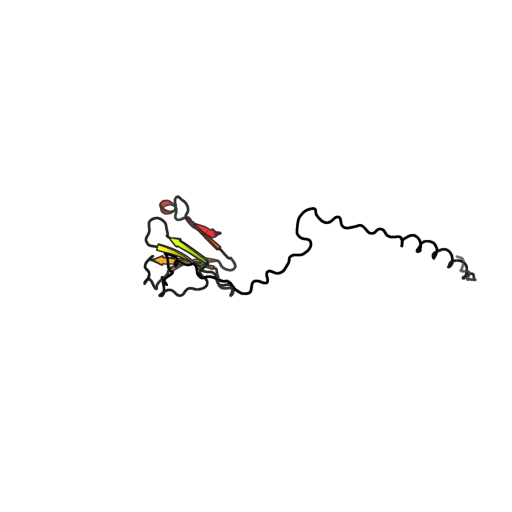 95.81 115 GLN A CA 1
ATOM 887 C C . GLN A 1 115 ? -3.959 7.266 7.874 1.00 95.81 115 GLN A C 1
ATOM 889 O O . GLN A 1 115 ? -4.406 7.867 8.848 1.00 95.81 115 GLN A O 1
ATOM 894 N N . LEU A 1 116 ? -3.465 6.030 7.951 1.00 95.69 116 LEU A N 1
ATOM 895 C CA . LEU A 1 116 ? -3.376 5.262 9.195 1.00 95.69 116 LEU A CA 1
ATOM 896 C C . LEU A 1 116 ? -2.024 5.437 9.876 1.00 95.69 116 LEU A C 1
ATOM 898 O O . LEU A 1 116 ? -1.956 5.616 11.090 1.00 95.69 116 LEU A O 1
ATOM 902 N N . ILE A 1 117 ? -0.944 5.358 9.097 1.00 94.50 117 ILE A N 1
ATOM 903 C CA . ILE A 1 117 ? 0.425 5.414 9.611 1.00 94.50 117 ILE A CA 1
ATOM 904 C C . ILE A 1 117 ? 1.249 6.331 8.719 1.00 94.50 117 ILE A C 1
ATOM 906 O O . ILE A 1 117 ? 1.206 6.231 7.494 1.00 94.50 117 ILE A O 1
ATOM 910 N N . GLU A 1 118 ? 2.038 7.187 9.357 1.00 94.81 118 GLU A N 1
ATOM 911 C CA . GLU A 1 118 ? 3.144 7.908 8.740 1.00 94.81 118 GLU A CA 1
ATOM 912 C C . GLU A 1 118 ? 4.465 7.344 9.267 1.00 94.81 118 GLU A C 1
ATOM 914 O O . GLU A 1 118 ? 4.628 7.167 10.477 1.00 94.81 118 GLU A O 1
ATOM 919 N N . LEU A 1 119 ? 5.420 7.079 8.378 1.00 93.56 119 LEU A N 1
ATOM 920 C CA . LEU A 1 119 ? 6.757 6.603 8.728 1.00 93.56 119 LEU A CA 1
ATOM 921 C C . LEU A 1 119 ? 7.825 7.608 8.262 1.00 93.56 119 LEU A C 1
ATOM 923 O O . LEU A 1 119 ? 8.335 7.509 7.139 1.00 93.56 119 LEU A O 1
ATOM 927 N N . PRO A 1 120 ? 8.214 8.568 9.120 1.00 92.44 120 PRO A N 1
ATOM 928 C CA . PRO A 1 120 ? 9.219 9.566 8.781 1.00 92.44 120 PRO A CA 1
ATOM 929 C C . PRO A 1 120 ? 10.605 8.933 8.652 1.00 92.44 120 PRO A C 1
ATOM 931 O O . PRO A 1 120 ? 11.056 8.204 9.539 1.00 92.44 120 PRO A O 1
ATOM 934 N N . GLY A 1 121 ? 11.304 9.226 7.552 1.00 90.25 121 GLY A N 1
ATOM 935 C CA . GLY A 1 121 ? 12.684 8.774 7.332 1.00 90.25 121 GLY A CA 1
ATOM 936 C C . GLY A 1 121 ? 12.851 7.254 7.223 1.00 90.25 121 GLY A C 1
ATOM 937 O O . GLY A 1 121 ? 13.971 6.754 7.332 1.00 90.25 121 GLY A O 1
ATOM 938 N N . ARG A 1 122 ? 11.755 6.513 7.031 1.00 89.88 122 ARG A N 1
ATOM 939 C CA . ARG A 1 122 ? 11.750 5.062 6.843 1.00 89.88 122 ARG A CA 1
ATOM 940 C C . ARG A 1 122 ? 10.998 4.711 5.572 1.00 89.88 122 ARG A C 1
ATOM 942 O O . ARG A 1 122 ? 10.039 5.380 5.193 1.00 89.88 122 ARG A O 1
ATOM 949 N N . ILE A 1 123 ? 11.448 3.637 4.943 1.00 90.56 123 ILE A N 1
ATOM 950 C CA . ILE A 1 123 ? 10.819 3.055 3.764 1.00 90.56 123 ILE A CA 1
ATOM 951 C C . ILE A 1 123 ? 10.305 1.688 4.182 1.00 90.56 123 ILE A C 1
ATOM 953 O O . ILE A 1 123 ? 11.056 0.917 4.776 1.00 90.56 123 ILE A O 1
ATOM 957 N N . ALA A 1 124 ? 9.039 1.427 3.885 1.00 92.69 124 ALA A N 1
ATOM 958 C CA . ALA A 1 124 ? 8.475 0.090 3.875 1.00 92.69 124 ALA A CA 1
ATOM 959 C C . ALA A 1 124 ? 8.103 -0.232 2.424 1.00 92.69 124 ALA A C 1
ATOM 961 O O . ALA A 1 124 ? 7.634 0.636 1.686 1.00 92.69 124 ALA A O 1
ATOM 962 N N . TYR A 1 125 ? 8.350 -1.464 2.010 1.00 94.06 125 TYR A N 1
ATOM 963 C CA . TYR A 1 125 ? 8.075 -1.978 0.676 1.00 94.06 125 TYR A CA 1
ATOM 964 C C . TYR A 1 125 ? 6.821 -2.844 0.631 1.00 94.06 125 TYR A C 1
ATOM 966 O O . TYR A 1 125 ? 6.246 -3.025 -0.439 1.00 94.06 125 TYR A O 1
ATOM 974 N N . SER A 1 126 ? 6.388 -3.398 1.763 1.00 96.50 126 SER A N 1
ATOM 975 C CA . SER A 1 126 ? 5.167 -4.201 1.823 1.00 96.50 126 SER A CA 1
ATOM 976 C C . SER A 1 126 ? 4.608 -4.280 3.237 1.00 96.50 126 SER A C 1
ATOM 978 O O . SER A 1 126 ? 5.225 -3.814 4.197 1.00 96.50 126 SER A O 1
ATOM 980 N N . PHE A 1 127 ? 3.432 -4.890 3.359 1.00 97.12 127 PHE A N 1
ATOM 981 C CA . PHE A 1 127 ? 2.861 -5.253 4.643 1.00 97.12 127 PHE A CA 1
ATOM 982 C C . PHE A 1 127 ? 2.101 -6.575 4.557 1.00 97.12 127 PHE A C 1
ATOM 984 O O . PHE A 1 127 ? 1.707 -7.009 3.473 1.00 97.12 127 PHE A O 1
ATOM 991 N N . CYS A 1 128 ? 1.873 -7.207 5.703 1.00 97.62 128 CYS A N 1
ATOM 992 C CA . CYS A 1 128 ? 0.917 -8.300 5.824 1.00 97.62 128 CYS A CA 1
ATOM 993 C C . CYS A 1 128 ? 0.080 -8.150 7.092 1.00 97.62 128 CYS A C 1
ATOM 995 O O . CYS A 1 128 ? 0.525 -7.578 8.088 1.00 97.62 128 CYS A O 1
ATOM 997 N N . PHE A 1 129 ? -1.139 -8.671 7.037 1.00 97.81 129 PHE A N 1
ATOM 998 C CA . PHE A 1 129 ? -2.007 -8.782 8.199 1.00 97.81 129 PHE A CA 1
ATOM 999 C C . PHE A 1 129 ? -1.625 -10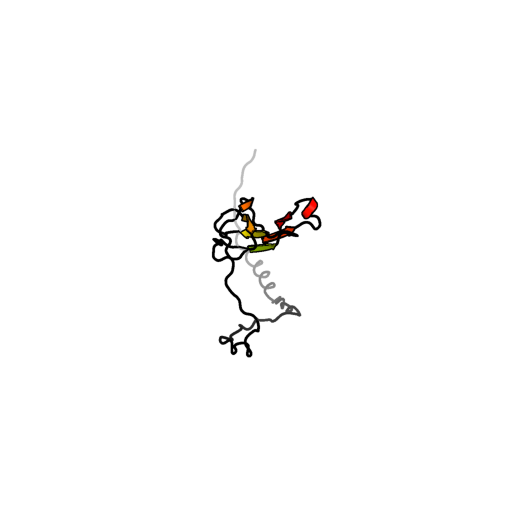.024 9.000 1.00 97.81 129 PHE A C 1
ATOM 1001 O O . PHE A 1 129 ? -1.262 -11.054 8.423 1.00 97.81 129 PHE A O 1
ATOM 1008 N N . ASP A 1 130 ? -1.700 -9.923 10.323 1.00 97.75 130 ASP A N 1
ATOM 1009 C CA . ASP A 1 130 ? -1.591 -11.088 11.188 1.00 97.75 130 ASP A CA 1
ATOM 1010 C C . ASP A 1 130 ? -2.692 -12.113 10.843 1.00 97.75 130 ASP A C 1
ATOM 1012 O O . ASP A 1 130 ? -3.803 -11.716 10.479 1.00 97.75 130 ASP A O 1
ATOM 1016 N N . PRO A 1 131 ? -2.437 -13.432 10.927 1.00 96.62 131 PRO A N 1
ATOM 1017 C CA . PRO A 1 131 ? -3.480 -14.426 10.683 1.00 96.62 131 PRO A CA 1
ATOM 1018 C C . PRO A 1 131 ? -4.726 -14.249 11.564 1.00 96.62 131 PRO A C 1
ATOM 1020 O O . PRO A 1 131 ? -5.813 -14.634 11.139 1.00 96.62 131 PRO A O 1
ATOM 1023 N N . ASP A 1 132 ? -4.571 -13.652 12.750 1.00 96.38 132 ASP A N 1
ATOM 1024 C CA . ASP A 1 132 ? -5.643 -13.353 13.702 1.00 96.38 132 ASP A CA 1
ATOM 1025 C C . ASP A 1 132 ? -6.028 -11.856 13.708 1.00 96.38 132 ASP A C 1
ATOM 1027 O O . ASP A 1 132 ? -6.475 -11.297 14.711 1.00 96.38 132 ASP A O 1
ATOM 1031 N N . TYR A 1 133 ? -5.846 -11.176 12.566 1.00 96.38 133 TYR A N 1
ATOM 1032 C CA . TYR A 1 133 ? -6.087 -9.736 12.407 1.00 96.38 133 TYR A CA 1
ATOM 1033 C C . TYR A 1 133 ? -7.479 -9.282 12.855 1.00 96.38 133 TYR A C 1
ATOM 1035 O O . TYR A 1 133 ? -7.616 -8.197 13.414 1.00 96.38 133 TYR A O 1
ATOM 1043 N N . ALA A 1 134 ? -8.505 -10.108 12.633 1.00 93.56 134 ALA A N 1
ATOM 1044 C CA . ALA A 1 134 ? -9.878 -9.782 13.016 1.00 93.56 134 ALA A CA 1
ATOM 1045 C C . ALA A 1 134 ? -10.032 -9.570 14.533 1.00 93.56 134 ALA A C 1
ATOM 1047 O O . ALA A 1 134 ? -10.828 -8.729 14.950 1.00 93.56 134 ALA A O 1
ATOM 1048 N N . ASP A 1 135 ? -9.241 -10.288 15.334 1.00 95.69 135 ASP A N 1
ATOM 1049 C CA . ASP A 1 135 ? -9.295 -10.230 16.793 1.00 95.69 135 ASP A CA 1
ATOM 1050 C C . ASP A 1 135 ? -8.214 -9.300 17.371 1.00 95.69 135 ASP A C 1
ATOM 1052 O O . ASP A 1 135 ? -8.441 -8.642 18.390 1.00 95.69 135 ASP A O 1
ATOM 1056 N N . ASN A 1 136 ? -7.041 -9.208 16.727 1.00 96.25 136 ASN A N 1
ATOM 1057 C CA . ASN A 1 136 ? -5.884 -8.491 17.275 1.00 96.25 136 ASN A CA 1
ATOM 1058 C C . ASN A 1 136 ? -5.536 -7.156 16.586 1.00 96.25 136 ASN A C 1
ATOM 1060 O O . ASN A 1 136 ? -4.817 -6.347 17.177 1.00 96.25 136 ASN A O 1
ATOM 1064 N N . GLY A 1 137 ? -6.021 -6.910 15.365 1.00 93.81 137 GLY A N 1
ATOM 1065 C CA . GLY A 1 137 ? -5.745 -5.702 14.581 1.00 93.81 137 GLY A CA 1
ATOM 1066 C C . GLY A 1 137 ? -4.273 -5.492 14.195 1.00 93.81 137 GLY A C 1
ATOM 1067 O O . GLY A 1 137 ? -3.880 -4.372 13.865 1.00 93.81 137 GLY A O 1
ATOM 1068 N N . GLN A 1 138 ? -3.432 -6.527 14.263 1.00 96.31 138 GLN A N 1
ATOM 1069 C CA . GLN A 1 138 ? -1.990 -6.421 14.042 1.00 96.31 138 GLN A CA 1
ATOM 1070 C C . GLN A 1 138 ? -1.619 -6.542 12.563 1.00 96.31 138 GLN A C 1
ATOM 1072 O O . GLN A 1 138 ? -2.024 -7.466 11.861 1.00 96.31 138 GLN A O 1
ATOM 1077 N N . LEU A 1 139 ? -0.769 -5.630 12.097 1.00 96.38 139 LEU A N 1
ATOM 1078 C CA . LEU A 1 139 ? -0.159 -5.700 10.774 1.00 96.38 139 LEU A CA 1
ATOM 1079 C C . LEU A 1 139 ? 1.349 -5.493 10.889 1.00 96.38 139 LEU A C 1
ATOM 1081 O O . LEU A 1 139 ? 1.829 -4.751 11.748 1.00 96.38 139 LEU A O 1
ATOM 1085 N N . TYR A 1 140 ? 2.089 -6.129 9.994 1.00 96.56 140 TYR A N 1
ATOM 1086 C CA . TYR A 1 140 ? 3.544 -6.080 9.950 1.00 96.56 140 TYR A CA 1
ATOM 1087 C C . TYR A 1 140 ? 3.998 -5.339 8.700 1.00 96.56 140 TYR A C 1
ATOM 1089 O O . TYR A 1 140 ? 3.448 -5.555 7.623 1.00 96.56 140 TYR A O 1
ATOM 1097 N N . LEU A 1 141 ? 5.003 -4.477 8.846 1.00 95.69 141 LEU A N 1
ATOM 1098 C CA . LEU A 1 141 ? 5.602 -3.696 7.762 1.00 95.69 141 LEU A CA 1
ATOM 1099 C C . LEU A 1 141 ? 7.009 -4.231 7.471 1.00 95.69 141 LEU A C 1
ATOM 1101 O O . LEU A 1 141 ? 7.759 -4.503 8.413 1.00 95.69 141 LEU A O 1
ATOM 1105 N N . PHE A 1 142 ? 7.364 -4.347 6.190 1.00 92.31 142 PHE A N 1
ATOM 1106 C CA . PHE A 1 142 ? 8.661 -4.853 5.717 1.00 92.31 142 PHE A CA 1
ATOM 1107 C C . PHE A 1 142 ? 9.366 -3.832 4.837 1.00 92.31 142 PHE A C 1
ATOM 1109 O O . PHE A 1 142 ? 8.664 -3.226 3.996 1.00 92.31 142 PHE A O 1
#